Protein AF-A0A2S2PTF7-F1 (afdb_monomer_lite)

pLDDT: mean 77.1, std 16.57, range [38.06, 94.62]

Secondary structure (DSSP, 8-state):
------SSPPPS---------------HHHHHHHHTS-TT-HHHHHHHHHHHHHHHHHHHTT---HHHH-----TT-HHHHHHHHHHHHHHHHHHHHTT---HHHHHHHB-SS--TTSS-GGGHHHHHH-TT-PPPBPHHHHHHHHHHHHHHHHHTT----

Radius of gyration: 22.27 Å; chains: 1; bounding box: 43×48×56 Å

Organism: Schizaphis graminum (NCBI:txid13262)

Foldseek 3Di:
DDDDDDPDDDDPDDPPPVPPPVQAADEVVLVVVLVPDDPPDVVSVVSVVVVVVNVVVCVVVVVPDCVRHHPHPPVVPVLVVLLVLQQVLQVVLVVVCVVDPDPVVNVQFFPDDDPPPNDDSSNVNCVVPVPPPTTGTHPVSSVVSSVVVVVCVVCVPPPPD

Sequence (161 aa):
MLSVYSVVKPPKAGNCTANEEAIPIISIQDLKEIMNEPSNAPERYKKINRLKERIDKIIQDDCWDLDDFLLDHNYADSTVFDCIVYFLAGYIARRLVKKTKCDMCIESLKCLNTPEGQIGKEADLVQAKTKGYLTYPDSNLFQIIKQLEECFALNASSNDV

Structure (mmCIF, N/CA/C/O backbone):
data_AF-A0A2S2PTF7-F1
#
_entry.id   AF-A0A2S2PTF7-F1
#
loop_
_atom_site.group_PDB
_atom_site.id
_atom_site.type_symbol
_atom_site.label_atom_id
_atom_site.label_alt_id
_atom_site.label_comp_id
_atom_site.label_asym_id
_atom_site.label_entity_id
_atom_site.label_seq_id
_atom_site.pdbx_PDB_ins_code
_atom_site.Cartn_x
_atom_site.Cartn_y
_atom_site.Cartn_z
_atom_site.occupancy
_atom_site.B_iso_or_equiv
_atom_site.auth_seq_id
_atom_site.auth_comp_id
_atom_site.auth_asym_id
_atom_site.auth_atom_id
_atom_site.pdbx_PDB_model_num
ATOM 1 N N . MET A 1 1 ? 2.079 -18.191 26.294 1.00 39.16 1 MET A N 1
ATOM 2 C CA . MET A 1 1 ? 2.646 -18.695 25.026 1.00 39.16 1 MET A CA 1
ATOM 3 C C . MET A 1 1 ? 2.009 -17.922 23.882 1.00 39.16 1 MET A C 1
ATOM 5 O O . MET A 1 1 ? 0.842 -18.145 23.596 1.00 39.16 1 MET A O 1
ATOM 9 N N . LEU A 1 2 ? 2.728 -16.959 23.306 1.00 38.06 2 LEU A N 1
ATOM 10 C CA . LEU A 1 2 ? 2.312 -16.231 22.105 1.00 38.06 2 LEU A CA 1
ATOM 11 C C . LEU A 1 2 ? 2.930 -16.953 20.906 1.00 38.06 2 LEU A C 1
ATOM 13 O O . LEU A 1 2 ? 4.140 -16.911 20.719 1.00 38.06 2 LEU A O 1
ATOM 17 N N . SER A 1 3 ? 2.121 -17.690 20.150 1.00 42.25 3 SER A N 1
ATOM 18 C CA . SER A 1 3 ? 2.561 -18.355 18.922 1.00 42.25 3 SER A CA 1
ATOM 19 C C . SER A 1 3 ? 2.465 -17.383 17.746 1.00 42.25 3 SER A C 1
ATOM 21 O O . SER A 1 3 ? 1.365 -16.935 17.416 1.00 42.25 3 SER A O 1
ATOM 23 N N . VAL A 1 4 ? 3.595 -17.088 17.104 1.00 43.50 4 VAL A N 1
ATOM 24 C CA . VAL A 1 4 ? 3.655 -16.353 15.835 1.00 43.50 4 VAL A CA 1
ATOM 25 C C . VAL A 1 4 ? 3.438 -17.356 14.703 1.00 43.50 4 VAL A C 1
ATOM 27 O O . VAL A 1 4 ? 4.218 -18.290 14.536 1.00 43.50 4 VAL A O 1
ATOM 30 N N . TYR A 1 5 ? 2.356 -17.194 13.942 1.00 47.19 5 TYR A N 1
ATOM 31 C CA . TYR A 1 5 ? 2.118 -17.970 12.726 1.00 47.19 5 TYR A CA 1
ATOM 32 C C . TYR A 1 5 ? 2.584 -17.150 11.524 1.00 47.19 5 TYR A C 1
ATOM 34 O O . TYR A 1 5 ? 1.987 -16.122 11.213 1.00 47.19 5 TYR A O 1
ATOM 42 N N . SER A 1 6 ? 3.622 -17.618 10.826 1.00 46.38 6 SER A N 1
ATOM 43 C CA . SER A 1 6 ? 3.892 -17.153 9.465 1.00 46.38 6 SER A CA 1
ATOM 44 C C . SER A 1 6 ? 2.777 -17.665 8.551 1.00 46.38 6 SER A C 1
ATOM 46 O O . SER A 1 6 ? 2.553 -18.873 8.444 1.00 46.38 6 SER A O 1
ATOM 48 N N . VAL A 1 7 ? 2.060 -16.746 7.900 1.00 52.84 7 VAL A N 1
ATOM 49 C CA . VAL A 1 7 ? 1.018 -17.059 6.901 1.00 52.84 7 VAL A CA 1
ATOM 50 C C . VAL A 1 7 ? 1.640 -17.619 5.613 1.00 52.84 7 VAL A C 1
ATOM 52 O O . VAL A 1 7 ? 0.956 -18.244 4.804 1.00 52.84 7 VAL A O 1
ATOM 55 N N . VAL A 1 8 ? 2.954 -17.465 5.443 1.00 45.78 8 VAL A N 1
ATOM 56 C CA . VAL A 1 8 ? 3.682 -17.897 4.254 1.00 45.78 8 VAL A CA 1
ATOM 57 C C . VAL A 1 8 ? 4.427 -19.189 4.576 1.00 45.78 8 VAL A C 1
ATOM 59 O O . VAL A 1 8 ? 5.422 -19.195 5.303 1.00 45.78 8 VAL A O 1
ATOM 62 N N . LYS A 1 9 ? 3.939 -20.317 4.047 1.00 46.00 9 LYS A N 1
ATOM 63 C CA . LYS A 1 9 ? 4.725 -21.557 4.041 1.00 46.00 9 LYS A CA 1
ATOM 64 C C . LYS A 1 9 ? 5.887 -21.382 3.055 1.00 46.00 9 LYS A C 1
ATOM 66 O O . LYS A 1 9 ? 5.615 -21.040 1.905 1.00 46.00 9 LYS A O 1
ATOM 71 N N . PRO A 1 10 ? 7.144 -21.657 3.445 1.00 51.00 10 PRO A N 1
ATOM 72 C CA . PRO A 1 10 ? 8.236 -21.691 2.484 1.00 51.00 10 PRO A CA 1
ATOM 73 C C . PRO A 1 10 ? 7.969 -22.805 1.454 1.00 51.00 10 PRO A C 1
ATOM 75 O O . PRO A 1 10 ? 7.503 -23.889 1.839 1.00 51.00 10 PRO A O 1
ATOM 78 N N . PRO A 1 11 ? 8.211 -22.565 0.155 1.00 51.66 11 PRO A N 1
ATOM 79 C CA . PRO A 1 11 ? 8.010 -23.577 -0.874 1.00 51.66 11 PRO A CA 1
ATOM 80 C C . PRO A 1 11 ? 8.947 -24.763 -0.611 1.00 51.66 11 PRO A C 1
ATOM 82 O O . PRO A 1 11 ? 10.160 -24.607 -0.509 1.00 51.66 11 PRO A O 1
ATOM 85 N N . LYS A 1 12 ? 8.372 -25.961 -0.441 1.00 54.84 12 LYS A N 1
ATOM 86 C CA . LYS A 1 12 ? 9.099 -27.164 0.011 1.00 54.84 12 LYS A CA 1
ATOM 87 C C . LYS A 1 12 ? 9.919 -27.873 -1.070 1.00 54.84 12 LYS A C 1
ATOM 89 O O . LYS A 1 12 ? 10.716 -28.735 -0.726 1.00 54.84 12 LYS A O 1
ATOM 94 N N . ALA A 1 13 ? 9.729 -27.529 -2.334 1.00 56.22 13 ALA A N 1
ATOM 95 C CA . ALA A 1 13 ? 10.586 -27.893 -3.455 1.00 56.22 13 ALA A CA 1
ATOM 96 C C . ALA A 1 13 ? 10.013 -27.196 -4.688 1.00 56.22 13 ALA A C 1
ATOM 98 O O . ALA A 1 13 ? 8.846 -27.394 -5.022 1.00 56.22 13 ALA A O 1
ATOM 99 N N . GLY A 1 14 ? 10.819 -26.379 -5.348 1.00 46.97 14 GLY A N 1
ATOM 100 C CA . GLY A 1 14 ? 10.534 -25.870 -6.677 1.00 46.97 14 GLY A CA 1
ATOM 101 C C . GLY A 1 14 ? 11.837 -25.926 -7.445 1.00 46.97 14 GLY A C 1
ATOM 102 O O . GLY A 1 14 ? 12.813 -25.312 -7.020 1.00 46.97 14 GLY A O 1
ATOM 103 N N . ASN A 1 15 ? 11.872 -26.671 -8.546 1.00 49.81 15 ASN A N 1
ATOM 104 C CA . ASN A 1 15 ? 12.915 -26.491 -9.547 1.00 49.81 15 ASN A CA 1
ATOM 105 C C . ASN A 1 15 ? 12.638 -25.148 -10.230 1.00 49.81 15 ASN A C 1
ATOM 107 O O . ASN A 1 15 ? 12.089 -25.104 -11.325 1.00 49.81 15 ASN A O 1
ATOM 111 N N . CYS A 1 16 ? 12.936 -24.050 -9.542 1.00 45.62 16 CYS A N 1
ATOM 112 C CA . CYS A 1 16 ? 12.981 -22.745 -10.166 1.00 45.62 16 CYS A CA 1
ATOM 113 C C . CYS A 1 16 ? 14.309 -22.689 -10.915 1.00 45.62 16 CYS A C 1
ATOM 115 O O . CYS A 1 16 ? 15.344 -22.367 -10.338 1.00 45.62 16 CYS A O 1
ATOM 117 N N . THR A 1 17 ? 14.301 -23.035 -12.196 1.00 51.84 17 THR A N 1
ATOM 118 C CA . THR A 1 17 ? 15.248 -22.401 -13.108 1.00 51.84 17 THR A CA 1
ATOM 119 C C . THR A 1 17 ? 14.870 -20.930 -13.106 1.00 51.84 17 THR A C 1
ATOM 121 O O . THR A 1 17 ? 13.779 -20.586 -13.560 1.00 51.84 17 THR A O 1
ATOM 124 N N . ALA A 1 18 ? 15.707 -20.076 -12.511 1.00 42.75 18 ALA A N 1
ATOM 125 C CA . ALA A 1 18 ? 15.618 -18.648 -12.766 1.00 42.75 18 ALA A CA 1
ATOM 126 C C . ALA A 1 18 ? 15.739 -18.512 -14.284 1.00 42.75 18 ALA A C 1
ATOM 128 O O . ALA A 1 18 ? 16.805 -18.776 -14.837 1.00 42.75 18 ALA A O 1
ATOM 129 N N . ASN A 1 19 ? 14.622 -18.264 -14.969 1.00 42.91 19 ASN A N 1
ATOM 130 C CA . ASN A 1 19 ? 14.671 -17.986 -16.389 1.00 42.91 19 ASN A CA 1
ATOM 131 C C . ASN A 1 19 ? 15.299 -16.595 -16.478 1.00 42.91 19 ASN A C 1
ATOM 133 O O . ASN A 1 19 ? 14.622 -15.587 -16.325 1.00 42.91 19 ASN A O 1
ATOM 137 N N . GLU A 1 20 ? 16.625 -16.552 -16.598 1.00 46.00 20 GLU A N 1
ATOM 138 C CA . GLU A 1 20 ? 17.425 -15.340 -16.798 1.00 46.00 20 GLU A CA 1
ATOM 139 C C . GLU A 1 20 ? 17.300 -14.831 -18.244 1.00 46.00 20 GLU A C 1
ATOM 141 O O . GLU A 1 20 ? 18.201 -14.177 -18.768 1.00 46.00 20 GLU A O 1
ATOM 146 N N . GLU A 1 21 ? 16.186 -15.117 -18.919 1.00 49.81 21 GLU A N 1
ATOM 147 C CA . GLU A 1 21 ? 15.797 -14.355 -20.095 1.00 49.81 21 GLU A CA 1
ATOM 148 C C . GLU A 1 21 ? 15.407 -12.978 -19.568 1.00 49.81 21 GLU A C 1
ATOM 150 O O . GLU A 1 21 ? 14.298 -12.750 -19.095 1.00 49.81 21 GLU A O 1
ATOM 155 N N . ALA A 1 22 ? 16.407 -12.098 -19.503 1.00 59.41 22 ALA A N 1
ATOM 156 C CA . ALA A 1 22 ? 16.289 -10.747 -18.994 1.00 59.41 22 ALA A CA 1
ATOM 157 C C . ALA A 1 22 ? 15.372 -9.945 -19.922 1.00 59.41 22 ALA A C 1
ATOM 159 O O . ALA A 1 22 ? 15.848 -9.218 -20.798 1.00 59.41 22 ALA A O 1
ATOM 160 N N . ILE A 1 23 ? 14.060 -10.094 -19.723 1.00 62.38 23 ILE A N 1
ATOM 161 C CA . ILE A 1 23 ? 13.042 -9.269 -20.363 1.00 62.38 23 ILE A CA 1
ATOM 162 C C . ILE A 1 23 ? 13.453 -7.808 -20.121 1.00 62.38 23 ILE A C 1
ATOM 164 O O . ILE A 1 23 ? 13.794 -7.445 -18.986 1.00 62.38 23 ILE A O 1
ATOM 168 N N . PRO A 1 24 ? 13.509 -6.958 -21.159 1.00 68.06 24 PRO A N 1
ATOM 169 C CA . PRO A 1 24 ? 13.919 -5.574 -20.988 1.00 68.06 24 PRO A CA 1
ATOM 170 C C . PRO A 1 24 ? 12.895 -4.836 -20.116 1.00 68.06 24 PRO A C 1
ATOM 172 O O . PRO A 1 24 ? 11.829 -4.462 -20.587 1.00 68.06 24 PRO A O 1
ATOM 175 N N . ILE A 1 25 ? 13.223 -4.592 -18.846 1.00 73.56 25 ILE A N 1
ATOM 176 C CA . ILE A 1 25 ? 12.341 -3.839 -17.945 1.00 73.56 25 ILE A CA 1
ATOM 177 C C . ILE A 1 25 ? 12.408 -2.345 -18.293 1.00 73.56 25 ILE A C 1
ATOM 179 O O . ILE A 1 25 ? 13.493 -1.758 -18.413 1.00 73.56 25 ILE A O 1
ATOM 183 N N . ILE A 1 26 ? 11.239 -1.725 -18.438 1.00 81.12 26 ILE A N 1
ATOM 184 C CA . ILE A 1 26 ? 11.061 -0.278 -18.574 1.00 81.12 26 ILE A CA 1
ATOM 185 C C . ILE A 1 26 ? 10.342 0.226 -17.320 1.00 81.12 26 ILE A C 1
ATOM 187 O O . ILE A 1 26 ? 9.288 -0.279 -16.952 1.00 81.12 26 ILE A O 1
ATOM 191 N N . SER A 1 27 ? 10.901 1.240 -16.663 1.00 78.94 27 SER A N 1
ATOM 192 C CA . SER A 1 27 ? 10.323 1.847 -15.458 1.00 78.94 27 SER A CA 1
ATOM 193 C C . SER A 1 27 ? 9.801 3.259 -15.727 1.00 78.94 27 SER A C 1
ATOM 195 O O . SER A 1 27 ? 10.263 3.952 -16.640 1.00 78.94 27 SER A O 1
ATOM 197 N N . ILE A 1 28 ? 8.891 3.753 -14.880 1.00 79.25 28 ILE A N 1
ATOM 198 C CA . ILE A 1 28 ? 8.471 5.165 -14.936 1.00 79.25 28 ILE A CA 1
ATOM 199 C C . ILE A 1 28 ? 9.655 6.088 -14.600 1.00 79.25 28 ILE A C 1
ATOM 201 O O . ILE A 1 28 ? 9.716 7.232 -15.059 1.00 79.25 28 ILE A O 1
ATOM 2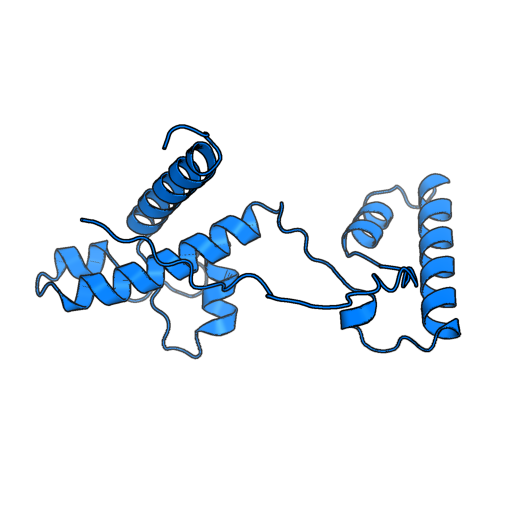05 N N . GLN A 1 29 ? 10.633 5.592 -13.842 1.00 77.75 29 GLN A N 1
ATOM 206 C CA . GLN A 1 29 ? 11.852 6.325 -13.526 1.00 77.75 29 GLN A CA 1
ATOM 207 C C . GLN A 1 29 ? 12.689 6.635 -14.778 1.00 77.75 29 GLN A C 1
ATOM 209 O O . GLN A 1 29 ? 13.157 7.766 -14.905 1.00 77.75 29 GLN A O 1
ATOM 214 N N . ASP A 1 30 ? 12.788 5.713 -15.744 1.00 82.69 30 ASP A N 1
ATOM 215 C CA . ASP A 1 30 ? 13.474 5.962 -17.024 1.00 82.69 30 ASP A CA 1
ATOM 216 C C . ASP A 1 30 ? 12.853 7.168 -17.764 1.00 82.69 30 ASP A C 1
ATOM 218 O O . ASP A 1 30 ? 13.557 8.004 -18.336 1.00 82.69 30 ASP A O 1
ATOM 222 N N . LEU A 1 31 ? 11.522 7.311 -17.702 1.00 85.81 31 LEU A N 1
ATOM 223 C CA . LEU A 1 31 ? 10.800 8.443 -18.293 1.00 85.81 31 LEU A CA 1
ATOM 224 C C . LEU A 1 31 ? 11.036 9.743 -17.514 1.00 85.81 31 LEU A C 1
ATOM 226 O O . LEU A 1 31 ? 11.323 10.779 -18.120 1.00 85.81 31 LEU A O 1
ATOM 230 N N . LYS A 1 32 ? 10.956 9.696 -16.177 1.00 83.06 32 LYS A N 1
ATOM 231 C CA . LYS A 1 32 ? 11.224 10.850 -15.300 1.00 83.06 32 LYS A CA 1
ATOM 232 C C . LYS A 1 32 ? 12.635 11.390 -15.511 1.00 83.06 32 LYS A C 1
ATOM 234 O O . LYS A 1 32 ? 12.824 12.600 -15.617 1.00 83.06 32 LYS A O 1
ATOM 239 N N . GLU A 1 33 ? 13.619 10.505 -15.625 1.00 85.56 33 GLU A N 1
ATOM 240 C CA . GLU A 1 33 ? 15.005 10.878 -15.885 1.00 85.56 33 GLU A CA 1
ATOM 241 C C . GLU A 1 33 ? 15.188 11.543 -17.240 1.00 85.56 33 GLU A C 1
ATOM 243 O O . GLU A 1 33 ? 15.984 12.464 -17.339 1.00 85.56 33 GLU A O 1
ATOM 248 N N . ILE A 1 34 ? 14.461 11.127 -18.278 1.00 88.44 34 ILE A N 1
ATOM 249 C CA . ILE A 1 34 ? 14.489 11.827 -19.566 1.00 88.44 34 ILE A CA 1
ATOM 250 C C . ILE A 1 34 ? 13.853 13.210 -19.421 1.00 88.44 34 ILE A C 1
ATOM 252 O O . ILE A 1 34 ? 14.407 14.187 -19.917 1.00 88.44 34 ILE A O 1
ATOM 256 N N . MET A 1 35 ? 12.702 13.307 -18.749 1.00 85.31 35 MET A N 1
ATOM 257 C CA . MET A 1 35 ? 11.946 14.556 -18.591 1.00 85.31 35 MET A CA 1
ATOM 258 C C . MET A 1 35 ? 12.695 15.626 -17.793 1.00 85.31 35 MET A C 1
ATOM 260 O O . MET A 1 35 ? 12.574 16.803 -18.126 1.00 85.31 35 MET A O 1
ATOM 264 N N . ASN A 1 36 ? 13.474 15.222 -16.790 1.00 86.00 36 ASN A N 1
ATOM 265 C CA . ASN A 1 36 ? 14.232 16.133 -15.933 1.00 86.00 36 ASN A CA 1
ATOM 266 C C . ASN A 1 36 ? 15.506 16.684 -16.600 1.00 86.00 36 ASN A C 1
ATOM 268 O O . ASN A 1 36 ? 16.084 17.649 -16.105 1.00 86.00 36 ASN A O 1
ATOM 272 N N . GLU A 1 37 ? 15.942 16.103 -17.722 1.00 85.56 37 GLU A N 1
ATOM 273 C CA . GLU A 1 37 ? 17.118 16.570 -18.460 1.00 85.56 37 GLU A CA 1
ATOM 274 C C . GLU A 1 37 ? 16.754 17.686 -19.452 1.00 85.56 37 GLU A C 1
ATOM 276 O O . GLU A 1 37 ? 15.745 17.573 -20.168 1.00 85.56 37 GLU A O 1
ATOM 281 N N . PRO A 1 38 ? 17.603 18.724 -19.594 1.00 84.50 38 PRO A N 1
ATOM 282 C CA . PRO A 1 38 ? 17.417 19.766 -20.597 1.00 84.50 38 PRO A CA 1
ATOM 283 C C . PRO A 1 38 ? 17.279 19.179 -22.008 1.00 84.50 38 PRO A C 1
ATOM 285 O O . PRO A 1 38 ? 18.029 18.284 -22.397 1.00 84.50 38 PRO A O 1
ATOM 288 N N . SER A 1 39 ? 16.369 19.729 -22.817 1.00 76.75 39 SER A N 1
ATOM 289 C CA . SER A 1 39 ? 16.033 19.213 -24.157 1.00 76.75 39 SER A CA 1
ATOM 290 C C . SER A 1 39 ? 17.228 19.041 -25.107 1.00 76.75 39 SER A C 1
ATOM 292 O O . SER A 1 39 ? 17.185 18.191 -25.991 1.00 76.75 39 SER A O 1
ATOM 294 N N . ASN A 1 40 ? 18.302 19.812 -24.910 1.00 77.94 40 ASN A N 1
ATOM 295 C CA . ASN A 1 40 ? 19.504 19.796 -25.751 1.00 77.94 40 ASN A CA 1
ATOM 296 C C . ASN A 1 40 ? 20.693 19.058 -25.111 1.00 77.94 40 ASN A C 1
ATOM 298 O O . ASN A 1 40 ? 21.795 19.090 -25.656 1.00 77.94 40 ASN A O 1
ATOM 302 N N . ALA A 1 41 ? 20.506 18.418 -23.953 1.00 86.25 41 ALA A N 1
ATOM 303 C CA . ALA A 1 41 ? 21.578 17.695 -23.287 1.00 86.25 41 ALA A CA 1
ATOM 304 C C . ALA A 1 41 ? 21.910 16.400 -24.058 1.00 86.25 41 ALA A C 1
ATOM 306 O O . ALA A 1 41 ? 21.005 15.610 -24.338 1.00 86.25 41 ALA A O 1
ATOM 307 N N . PRO A 1 42 ? 23.190 16.118 -24.365 1.00 85.88 42 PRO A N 1
ATOM 308 C CA . PRO A 1 42 ? 23.581 14.874 -25.036 1.00 85.88 42 PRO A CA 1
ATOM 309 C C . PRO A 1 42 ? 23.196 13.632 -24.216 1.00 85.88 42 PRO A C 1
ATOM 311 O O . PRO A 1 42 ? 22.856 12.596 -24.785 1.00 85.88 42 PRO A O 1
ATOM 314 N N . GLU A 1 43 ? 23.175 13.749 -22.886 1.00 86.44 43 GLU A N 1
ATOM 315 C CA . GLU A 1 43 ? 22.704 12.703 -21.970 1.00 86.44 43 GLU A CA 1
ATOM 316 C C . GLU A 1 43 ? 21.222 12.358 -22.173 1.00 86.44 43 GLU A C 1
ATOM 318 O O . GLU A 1 43 ? 20.862 11.181 -22.186 1.00 86.44 43 GLU A O 1
ATOM 323 N N . ARG A 1 44 ? 20.364 13.349 -22.451 1.00 88.06 44 ARG A N 1
ATOM 324 C CA . ARG A 1 44 ? 18.951 13.111 -22.776 1.00 88.06 44 ARG A CA 1
ATOM 325 C C . ARG A 1 44 ? 18.809 12.245 -24.029 1.00 88.06 44 ARG A C 1
ATOM 327 O O . ARG A 1 44 ? 18.040 11.288 -24.028 1.00 88.06 44 ARG A O 1
ATOM 334 N N . TYR A 1 45 ? 19.571 12.546 -25.083 1.00 89.19 45 TYR A N 1
ATOM 335 C CA . TYR A 1 45 ? 19.554 11.764 -26.324 1.00 89.19 45 TYR A CA 1
ATOM 336 C C . TYR A 1 45 ? 20.043 10.329 -26.111 1.00 89.19 45 TYR A C 1
ATOM 338 O O . TYR A 1 45 ? 19.434 9.398 -26.636 1.00 89.19 45 TYR A O 1
ATOM 346 N N . LYS A 1 46 ? 21.090 10.128 -25.298 1.00 90.94 46 LYS A N 1
ATOM 347 C CA . LYS A 1 46 ? 21.555 8.784 -24.921 1.00 90.94 46 LYS A CA 1
ATOM 348 C C . LYS A 1 46 ? 20.470 7.994 -24.187 1.00 90.94 46 LYS A C 1
ATOM 350 O O . LYS A 1 46 ? 20.221 6.845 -24.545 1.00 90.94 46 LYS A O 1
ATOM 355 N N . LYS A 1 47 ? 19.802 8.607 -23.202 1.00 89.06 47 LYS A N 1
ATOM 356 C CA . LYS A 1 47 ? 18.703 7.984 -22.444 1.00 89.06 47 LYS A CA 1
ATOM 357 C C . LYS A 1 47 ? 17.518 7.625 -23.351 1.00 89.06 47 LYS A C 1
ATOM 359 O O . LYS A 1 47 ? 17.015 6.509 -23.278 1.00 89.06 47 LYS A O 1
ATOM 364 N N . ILE A 1 48 ? 17.133 8.519 -24.267 1.00 90.81 48 ILE A N 1
ATOM 365 C CA . ILE A 1 48 ? 16.081 8.260 -25.266 1.00 90.81 48 ILE A CA 1
ATOM 366 C C . ILE A 1 48 ? 16.454 7.088 -26.180 1.00 90.81 48 ILE A C 1
ATOM 368 O O . ILE A 1 48 ? 15.620 6.221 -26.423 1.00 90.81 48 ILE A O 1
ATOM 372 N N . ASN A 1 49 ? 17.686 7.044 -26.691 1.00 91.88 49 ASN A N 1
ATOM 373 C CA . ASN A 1 49 ? 18.116 5.957 -27.574 1.00 91.88 49 ASN A CA 1
ATOM 374 C C . ASN A 1 49 ? 18.145 4.614 -26.840 1.00 91.88 49 ASN A C 1
ATOM 376 O O . ASN A 1 49 ? 17.648 3.628 -27.369 1.00 91.88 49 ASN A O 1
ATOM 380 N N . ARG A 1 50 ? 18.611 4.593 -25.586 1.00 89.94 50 ARG A N 1
ATOM 381 C CA . ARG A 1 50 ? 18.551 3.397 -24.737 1.00 89.94 50 ARG A CA 1
ATOM 382 C C . ARG A 1 50 ? 17.112 2.917 -24.514 1.00 89.94 50 ARG A C 1
ATOM 384 O O . ARG A 1 50 ? 16.864 1.716 -24.539 1.00 89.94 50 ARG A O 1
ATOM 391 N N . LEU A 1 51 ? 16.166 3.833 -24.294 1.00 90.12 51 LEU A N 1
ATOM 392 C CA . LEU A 1 51 ? 14.752 3.481 -24.145 1.00 90.12 51 LEU A CA 1
ATOM 393 C C . LEU A 1 51 ? 14.182 2.881 -25.438 1.00 90.12 51 LEU A C 1
ATOM 395 O O . LEU A 1 51 ? 13.485 1.873 -25.377 1.00 90.12 51 LEU A O 1
ATOM 399 N N . LYS A 1 52 ? 14.516 3.454 -26.601 1.00 90.75 52 LYS A N 1
ATOM 400 C CA . LYS A 1 52 ? 14.122 2.903 -27.907 1.00 90.75 52 LYS A CA 1
ATOM 401 C C . LYS A 1 52 ? 14.643 1.483 -28.102 1.00 90.75 52 LYS A C 1
ATOM 403 O O . LYS A 1 52 ? 13.856 0.603 -28.407 1.00 90.75 52 LYS A O 1
ATOM 408 N N . GLU A 1 53 ? 15.925 1.246 -27.826 1.00 90.38 53 GLU A N 1
ATOM 409 C CA . GLU A 1 53 ? 16.530 -0.088 -27.930 1.00 90.38 53 GLU A CA 1
ATOM 410 C C . GLU A 1 53 ? 15.830 -1.125 -27.037 1.00 90.38 53 GLU A C 1
ATOM 412 O O . GLU A 1 53 ? 15.698 -2.283 -27.426 1.00 90.38 53 GLU A O 1
ATOM 417 N N . ARG A 1 54 ? 15.368 -0.732 -25.840 1.00 86.81 54 ARG A N 1
ATOM 418 C CA . ARG A 1 54 ? 14.585 -1.620 -24.964 1.00 86.81 54 ARG A CA 1
ATOM 419 C C . ARG A 1 54 ? 13.207 -1.930 -25.547 1.00 86.81 54 ARG A C 1
ATOM 421 O O . ARG A 1 54 ? 12.813 -3.088 -25.537 1.00 86.81 54 ARG A O 1
ATOM 428 N N . ILE A 1 55 ? 12.507 -0.923 -26.072 1.00 87.44 55 ILE A N 1
ATOM 429 C CA . ILE A 1 55 ? 11.198 -1.103 -26.721 1.00 87.44 55 ILE A CA 1
ATOM 430 C C . ILE A 1 55 ? 11.329 -2.002 -27.954 1.00 87.44 55 ILE A C 1
ATOM 432 O O . ILE A 1 55 ? 10.535 -2.921 -28.125 1.00 87.44 55 ILE A O 1
ATOM 436 N N . ASP A 1 56 ? 12.355 -1.784 -28.777 1.00 88.94 56 ASP A N 1
ATOM 437 C CA . ASP A 1 56 ? 12.607 -2.597 -29.967 1.00 88.94 56 ASP A CA 1
ATOM 438 C C . ASP A 1 56 ? 12.849 -4.070 -29.603 1.00 88.94 56 ASP A C 1
ATOM 440 O O . ASP A 1 56 ? 12.371 -4.955 -30.308 1.00 88.94 56 ASP A O 1
ATOM 444 N N . LYS A 1 57 ? 13.536 -4.345 -28.484 1.00 85.75 57 LYS A N 1
ATOM 445 C CA . LYS A 1 57 ? 13.711 -5.711 -27.964 1.00 85.75 57 LYS A CA 1
ATOM 446 C C . LYS A 1 57 ? 12.401 -6.340 -27.498 1.00 85.75 57 LYS A C 1
ATOM 448 O O . LYS A 1 57 ? 12.118 -7.459 -27.889 1.00 85.75 57 LYS A O 1
ATOM 453 N N . ILE A 1 58 ? 11.574 -5.611 -26.745 1.00 83.94 58 ILE A N 1
ATOM 454 C CA . ILE A 1 58 ? 10.254 -6.098 -26.298 1.00 83.94 58 ILE A CA 1
ATOM 455 C C . ILE A 1 58 ? 9.390 -6.509 -27.501 1.00 83.94 58 ILE A C 1
ATOM 457 O O . ILE A 1 58 ? 8.743 -7.552 -27.472 1.00 83.94 58 ILE A O 1
ATOM 461 N N . ILE A 1 59 ? 9.422 -5.714 -28.578 1.00 83.69 59 ILE A N 1
ATOM 462 C CA . ILE A 1 59 ? 8.706 -6.018 -29.825 1.00 83.69 59 ILE A CA 1
ATOM 463 C C . ILE A 1 59 ? 9.292 -7.258 -30.518 1.00 83.69 59 ILE A C 1
ATOM 465 O O . ILE A 1 59 ? 8.537 -8.069 -31.048 1.00 83.69 59 ILE A O 1
ATOM 469 N N . GLN A 1 60 ? 10.621 -7.403 -30.550 1.00 85.31 60 GLN A N 1
ATOM 470 C CA . GLN A 1 60 ? 11.293 -8.563 -31.155 1.00 85.31 60 GLN A CA 1
ATOM 471 C C . GLN A 1 60 ? 11.019 -9.864 -30.396 1.00 85.31 60 GLN A C 1
ATOM 473 O O . GLN A 1 60 ? 10.865 -10.907 -31.029 1.00 85.31 60 GLN A O 1
ATOM 478 N N . ASP A 1 61 ? 10.930 -9.779 -29.072 1.00 79.88 61 ASP A N 1
ATOM 479 C CA . ASP A 1 61 ? 10.722 -10.913 -28.173 1.00 79.88 61 ASP A CA 1
ATOM 480 C C . ASP A 1 61 ? 9.226 -11.275 -28.011 1.00 79.88 61 ASP A C 1
ATOM 482 O O . ASP A 1 61 ? 8.893 -12.192 -27.267 1.00 79.88 61 ASP A O 1
ATOM 486 N N . ASP A 1 62 ? 8.319 -10.584 -28.724 1.00 74.94 62 ASP A N 1
ATOM 487 C CA . ASP A 1 62 ? 6.854 -10.773 -28.686 1.00 74.94 62 ASP A CA 1
ATOM 488 C C . ASP A 1 62 ? 6.247 -10.629 -27.267 1.00 74.94 62 ASP A C 1
ATOM 490 O O . ASP A 1 62 ? 5.181 -11.167 -26.957 1.00 74.94 62 ASP A O 1
ATOM 494 N N . CYS A 1 63 ? 6.917 -9.869 -26.390 1.00 69.56 63 CYS A N 1
ATOM 495 C CA . CYS A 1 63 ? 6.496 -9.601 -25.013 1.00 69.56 63 CYS A CA 1
ATOM 496 C C . CYS A 1 63 ? 5.463 -8.464 -24.966 1.00 69.56 63 CYS A C 1
ATOM 498 O O . CYS A 1 63 ? 5.795 -7.304 -24.731 1.00 69.56 63 CYS A O 1
ATOM 500 N N . TRP A 1 64 ? 4.192 -8.785 -25.199 1.00 71.38 64 TRP A N 1
ATOM 501 C CA . TRP A 1 64 ? 3.118 -7.781 -25.229 1.00 71.38 64 TRP A CA 1
ATOM 502 C C . TRP A 1 64 ? 2.390 -7.571 -23.904 1.00 71.38 64 TRP A C 1
ATOM 504 O O . TRP A 1 64 ? 1.634 -6.600 -23.795 1.00 71.38 64 TRP A O 1
ATOM 514 N N . ASP A 1 65 ? 2.574 -8.449 -22.916 1.00 72.25 65 ASP A N 1
ATOM 515 C CA . ASP A 1 65 ? 1.942 -8.244 -21.618 1.00 72.25 65 ASP A CA 1
ATOM 516 C C . ASP A 1 65 ? 2.642 -7.096 -20.884 1.00 72.25 65 ASP A C 1
ATOM 518 O O . ASP A 1 65 ? 3.856 -7.103 -20.680 1.00 72.25 65 ASP A O 1
ATOM 522 N N . LEU A 1 66 ? 1.871 -6.075 -20.512 1.00 65.19 66 LEU A N 1
ATOM 523 C CA . LEU A 1 66 ? 2.388 -4.887 -19.833 1.00 65.19 66 LEU A CA 1
ATOM 524 C C . LEU A 1 66 ? 3.056 -5.260 -18.507 1.00 65.19 66 LEU A C 1
ATOM 526 O O . LEU A 1 66 ? 4.051 -4.637 -18.136 1.00 65.19 66 LEU A O 1
ATOM 530 N N . ASP A 1 67 ? 2.543 -6.290 -17.835 1.00 65.81 67 ASP A N 1
ATOM 531 C CA . ASP A 1 67 ? 3.075 -6.774 -16.563 1.00 65.81 67 ASP A CA 1
ATOM 532 C C . ASP A 1 67 ? 4.443 -7.478 -16.723 1.00 65.81 67 ASP A C 1
ATOM 534 O O . ASP A 1 67 ? 5.201 -7.555 -15.754 1.00 65.81 67 ASP A O 1
ATOM 538 N N . ASP A 1 68 ? 4.808 -7.920 -17.936 1.00 65.94 68 ASP A N 1
ATOM 539 C CA . ASP A 1 68 ? 6.083 -8.603 -18.205 1.00 65.94 68 ASP A CA 1
ATOM 540 C C . ASP A 1 68 ? 7.269 -7.627 -18.297 1.00 65.94 68 ASP A C 1
ATOM 542 O O 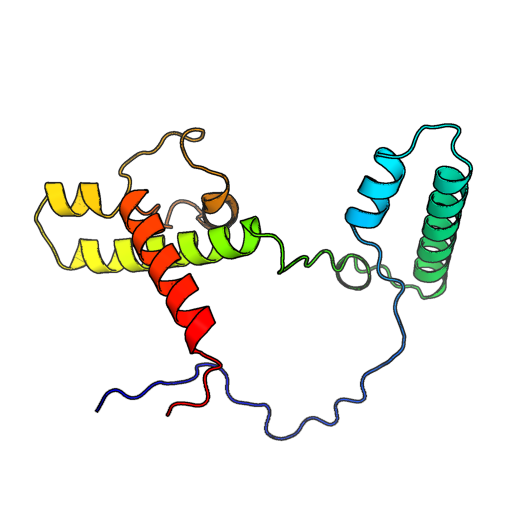. ASP A 1 68 ? 8.401 -7.989 -17.967 1.00 65.94 68 ASP A O 1
ATOM 546 N N . PHE A 1 69 ? 7.034 -6.379 -18.726 1.00 69.25 69 PHE A N 1
ATOM 547 C CA . PHE A 1 69 ? 8.103 -5.392 -18.946 1.00 69.25 69 PHE A CA 1
ATOM 548 C C . PHE A 1 69 ? 7.953 -4.084 -18.154 1.00 69.25 69 PHE A C 1
ATOM 550 O O . PHE A 1 69 ? 8.962 -3.409 -17.930 1.00 69.25 69 PHE A O 1
ATOM 557 N N . LEU A 1 70 ? 6.753 -3.713 -17.687 1.00 65.50 70 LEU A N 1
ATOM 558 C CA . LEU A 1 70 ? 6.529 -2.552 -16.808 1.00 65.50 70 LEU A CA 1
ATOM 559 C C . LEU A 1 70 ? 6.460 -2.962 -15.334 1.00 65.50 70 LEU A C 1
ATOM 561 O O . LEU A 1 70 ? 5.460 -2.757 -14.647 1.00 65.50 70 LEU A O 1
ATOM 565 N N . LEU A 1 71 ? 7.566 -3.485 -14.811 1.00 62.66 71 LEU A N 1
ATOM 566 C CA . LEU A 1 71 ? 7.708 -3.799 -13.388 1.00 62.66 71 LEU A CA 1
ATOM 567 C C . LEU A 1 71 ? 8.087 -2.539 -12.591 1.00 62.66 71 LEU A C 1
ATOM 569 O O . LEU A 1 71 ? 9.181 -2.434 -12.035 1.00 62.66 71 LEU A O 1
ATOM 573 N N . ASP A 1 72 ? 7.185 -1.555 -12.533 1.00 57.66 72 ASP A N 1
ATOM 574 C CA . ASP A 1 72 ? 7.361 -0.343 -11.717 1.00 57.66 72 ASP A CA 1
ATOM 575 C C . ASP A 1 72 ? 6.992 -0.628 -10.252 1.00 57.66 72 ASP A C 1
ATOM 577 O O . ASP A 1 72 ? 6.012 -0.133 -9.695 1.00 57.66 72 ASP A O 1
ATOM 581 N N . HIS A 1 73 ? 7.768 -1.502 -9.617 1.00 57.31 73 HIS A N 1
ATOM 582 C CA . HIS A 1 73 ? 7.638 -1.798 -8.199 1.00 57.31 73 HIS A CA 1
ATOM 583 C C . HIS A 1 73 ? 8.763 -1.135 -7.410 1.00 57.31 73 HIS A C 1
ATOM 585 O O . HIS A 1 73 ? 9.683 -1.795 -6.923 1.00 57.31 73 HIS A O 1
ATOM 591 N N . ASN A 1 74 ? 8.694 0.186 -7.243 1.00 54.00 74 ASN A N 1
ATOM 592 C CA . ASN A 1 74 ? 9.537 0.842 -6.252 1.00 54.00 74 ASN A CA 1
ATOM 593 C C . ASN A 1 74 ? 8.962 0.619 -4.842 1.00 54.00 74 ASN A C 1
ATOM 595 O O . ASN A 1 74 ? 8.323 1.494 -4.266 1.00 54.00 74 ASN A O 1
ATOM 599 N N . TYR A 1 75 ? 9.198 -0.564 -4.270 1.00 47.22 75 TYR A N 1
ATOM 600 C CA . TYR A 1 75 ? 8.829 -0.870 -2.880 1.00 47.22 75 TYR A CA 1
ATOM 601 C C . TYR A 1 75 ? 9.603 -0.029 -1.846 1.00 47.22 75 TYR A C 1
ATOM 603 O O . TYR A 1 75 ? 9.236 -0.031 -0.674 1.00 47.22 75 TYR A O 1
ATOM 611 N N . ALA A 1 76 ? 10.665 0.675 -2.260 1.00 45.62 76 ALA A N 1
ATOM 612 C CA . ALA A 1 76 ? 11.400 1.620 -1.419 1.00 45.62 76 ALA A CA 1
ATOM 613 C C . ALA A 1 76 ? 10.765 3.024 -1.403 1.00 45.62 76 ALA A C 1
ATOM 615 O O . ALA A 1 76 ? 11.258 3.913 -0.708 1.00 45.62 76 ALA A O 1
ATOM 616 N N . ASP A 1 77 ? 9.684 3.241 -2.158 1.00 61.81 77 ASP A N 1
ATOM 617 C CA . ASP A 1 77 ? 8.917 4.475 -2.088 1.00 61.81 77 ASP A CA 1
ATOM 618 C C . ASP A 1 77 ? 8.177 4.524 -0.741 1.00 61.81 77 ASP A C 1
ATOM 620 O O . ASP A 1 77 ? 7.345 3.664 -0.430 1.00 61.81 77 ASP A O 1
ATOM 624 N N . SER A 1 78 ? 8.489 5.532 0.079 1.00 60.69 78 SER A N 1
ATOM 625 C CA . SER A 1 78 ? 7.865 5.735 1.393 1.00 60.69 78 SER A CA 1
ATOM 626 C C . SER A 1 78 ? 6.341 5.830 1.302 1.00 60.69 78 SER A C 1
ATOM 628 O O . SER A 1 78 ? 5.644 5.495 2.259 1.00 60.69 78 SER A O 1
ATOM 630 N N . THR A 1 79 ? 5.815 6.202 0.133 1.00 73.06 79 THR A N 1
ATOM 631 C CA . THR A 1 79 ? 4.377 6.227 -0.138 1.00 73.06 79 THR A CA 1
ATOM 632 C C . THR A 1 79 ? 3.747 4.833 -0.151 1.00 73.06 79 THR A C 1
ATOM 634 O O . THR A 1 79 ? 2.624 4.684 0.328 1.00 73.06 79 THR A O 1
ATOM 637 N N . VAL A 1 80 ? 4.455 3.794 -0.616 1.00 81.81 80 VAL A N 1
ATOM 638 C CA . VAL A 1 80 ? 3.949 2.410 -0.633 1.00 81.81 80 VAL A CA 1
ATOM 639 C C . VAL A 1 80 ? 3.874 1.849 0.784 1.00 81.81 80 VAL A C 1
ATOM 641 O O . VAL A 1 80 ? 2.856 1.261 1.156 1.00 81.81 80 VAL A O 1
ATOM 644 N N . PHE A 1 81 ? 4.918 2.066 1.590 1.00 86.56 81 PHE A N 1
ATOM 645 C CA . PHE A 1 81 ? 4.917 1.679 3.004 1.00 86.56 81 PHE A CA 1
ATOM 646 C C . PHE A 1 81 ? 3.757 2.345 3.750 1.00 86.56 81 PHE A C 1
ATOM 648 O O . PHE A 1 81 ? 2.939 1.659 4.366 1.00 86.56 81 PHE A O 1
ATOM 655 N N . ASP A 1 82 ? 3.626 3.666 3.609 1.00 89.62 82 ASP A N 1
ATOM 656 C CA . ASP A 1 82 ? 2.560 4.431 4.250 1.00 89.62 82 ASP A CA 1
ATOM 657 C C . ASP A 1 82 ? 1.170 3.951 3.803 1.00 89.62 82 ASP A C 1
ATOM 659 O O . ASP A 1 82 ? 0.288 3.781 4.644 1.00 89.62 82 ASP A O 1
ATOM 663 N N . CYS A 1 83 ? 0.990 3.618 2.519 1.00 90.25 83 CYS A N 1
ATOM 664 C CA . CYS A 1 83 ? -0.252 3.041 1.998 1.00 90.25 83 CYS A CA 1
ATOM 665 C C . CYS A 1 83 ? -0.629 1.702 2.646 1.00 90.25 83 CYS A C 1
ATOM 667 O O . CYS A 1 83 ? -1.795 1.467 2.984 1.00 90.25 83 CYS A O 1
ATOM 669 N N . ILE A 1 84 ? 0.344 0.803 2.818 1.00 90.62 84 ILE A N 1
ATOM 670 C CA . ILE A 1 84 ? 0.121 -0.515 3.426 1.00 90.62 8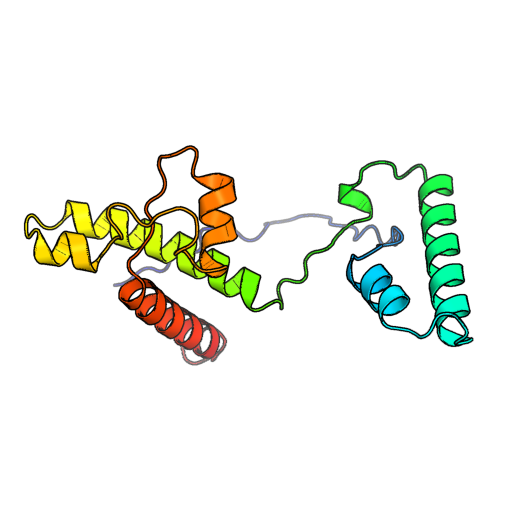4 ILE A CA 1
ATOM 671 C C . ILE A 1 84 ? -0.207 -0.362 4.914 1.00 90.62 84 ILE A C 1
ATOM 673 O O . ILE A 1 84 ? -1.177 -0.951 5.403 1.00 90.62 84 ILE A O 1
ATOM 677 N N . VAL A 1 85 ? 0.562 0.463 5.627 1.00 92.75 85 VAL A N 1
ATOM 678 C CA . VAL A 1 85 ? 0.348 0.759 7.049 1.00 92.75 85 VAL A CA 1
ATOM 679 C C . VAL A 1 85 ? -1.019 1.404 7.269 1.00 92.75 85 VAL A C 1
ATOM 681 O O . VAL A 1 85 ? -1.751 1.005 8.177 1.00 92.75 85 VAL A O 1
ATOM 684 N N . TYR A 1 86 ? -1.419 2.349 6.420 1.00 93.00 86 TYR A N 1
ATOM 685 C CA . TYR A 1 86 ? -2.726 2.996 6.501 1.00 93.00 86 TYR A CA 1
ATOM 686 C C . TYR A 1 86 ? -3.873 2.002 6.269 1.00 93.00 86 TYR A C 1
ATOM 688 O O . TYR A 1 86 ? -4.852 1.978 7.023 1.00 93.00 86 TYR A O 1
ATOM 696 N N . PHE A 1 87 ? -3.736 1.105 5.286 1.00 92.56 87 PHE A N 1
ATOM 697 C CA . PHE A 1 87 ? -4.690 0.017 5.057 1.00 92.56 87 PHE A CA 1
ATOM 698 C C . PHE A 1 87 ? -4.818 -0.911 6.283 1.00 92.56 87 PHE A C 1
ATOM 700 O O . PHE A 1 87 ? -5.932 -1.253 6.700 1.00 92.56 87 PHE A O 1
ATOM 707 N N . LEU A 1 88 ? -3.693 -1.281 6.907 1.00 93.50 88 LEU A N 1
ATOM 708 C CA . LEU A 1 88 ? -3.653 -2.076 8.141 1.00 93.50 88 LEU A CA 1
ATOM 709 C C . LEU A 1 88 ? -4.310 -1.348 9.320 1.00 93.50 88 LEU A C 1
ATOM 711 O O . LEU A 1 88 ? -5.125 -1.938 10.038 1.00 93.50 88 LEU A O 1
ATOM 715 N N . ALA A 1 89 ? -4.016 -0.061 9.498 1.00 94.06 89 ALA A N 1
ATOM 716 C CA . ALA A 1 89 ? -4.628 0.771 10.526 1.00 94.06 89 ALA A CA 1
ATOM 717 C C . ALA A 1 89 ? -6.156 0.831 10.357 1.00 94.06 89 ALA A C 1
ATOM 719 O O . ALA A 1 89 ? -6.886 0.670 11.337 1.00 94.06 89 ALA A O 1
ATOM 720 N N . GLY A 1 90 ? -6.663 0.935 9.123 1.00 93.19 90 GLY A N 1
ATOM 721 C CA . GLY A 1 90 ? -8.098 0.862 8.827 1.00 93.19 90 GLY A CA 1
ATOM 722 C C . GLY A 1 90 ? -8.740 -0.468 9.241 1.00 93.19 90 GLY A C 1
ATOM 723 O O . GLY A 1 90 ? -9.843 -0.505 9.802 1.00 93.19 90 GLY A O 1
ATOM 724 N N . TYR A 1 91 ? -8.036 -1.583 9.040 1.00 93.31 91 TYR A N 1
ATOM 725 C CA . TYR A 1 91 ? -8.482 -2.894 9.511 1.00 93.31 91 TYR A CA 1
ATOM 726 C C . TYR A 1 91 ? -8.528 -2.994 11.045 1.00 93.31 91 TYR A C 1
ATOM 728 O O . TYR A 1 91 ? -9.504 -3.512 11.606 1.00 93.31 91 TYR A O 1
ATOM 736 N N . ILE A 1 92 ? -7.504 -2.478 11.729 1.00 94.00 92 ILE A N 1
ATOM 737 C CA . ILE A 1 92 ? -7.440 -2.422 13.196 1.00 94.00 92 ILE A CA 1
ATOM 738 C C . ILE A 1 92 ? -8.577 -1.550 13.738 1.00 94.00 92 ILE A C 1
ATOM 740 O O . ILE A 1 92 ? -9.339 -2.015 14.589 1.00 94.00 92 ILE A O 1
ATOM 744 N N . ALA A 1 93 ? -8.769 -0.350 13.185 1.00 93.94 93 ALA A N 1
ATOM 745 C CA . ALA A 1 93 ? -9.866 0.553 13.526 1.00 93.94 93 ALA A CA 1
ATOM 746 C C . ALA A 1 93 ? -11.223 -0.156 13.430 1.00 93.94 93 ALA A C 1
ATOM 748 O O . ALA A 1 93 ? -11.999 -0.178 14.389 1.00 93.94 93 ALA A O 1
ATOM 749 N N . ARG A 1 94 ? -11.484 -0.841 12.306 1.00 93.06 94 ARG A N 1
ATOM 750 C CA . ARG A 1 94 ? -12.723 -1.605 12.091 1.00 93.06 94 ARG A CA 1
ATOM 751 C C . ARG A 1 94 ? -12.948 -2.677 13.159 1.00 93.06 94 ARG A C 1
ATOM 753 O O . ARG A 1 94 ? -14.096 -2.954 13.514 1.00 93.06 94 ARG A O 1
ATOM 760 N N . ARG A 1 95 ? -11.885 -3.314 13.655 1.00 94.06 95 ARG A N 1
ATOM 761 C CA . ARG A 1 95 ? -11.973 -4.313 14.729 1.00 94.06 95 ARG A CA 1
ATOM 762 C C . ARG A 1 95 ? -12.202 -3.671 16.094 1.00 94.06 95 ARG A C 1
ATOM 764 O O . ARG A 1 95 ? -13.060 -4.160 16.825 1.00 94.06 95 ARG A O 1
ATOM 771 N N . LEU A 1 96 ? -11.486 -2.597 16.420 1.00 92.94 96 LEU A N 1
ATOM 772 C CA . LEU A 1 96 ? -11.584 -1.905 17.709 1.00 92.94 96 LEU A CA 1
ATOM 773 C C . LEU A 1 96 ? -12.946 -1.234 17.903 1.00 92.94 96 LEU A C 1
ATOM 775 O O . LEU A 1 96 ? -13.548 -1.370 18.965 1.00 92.94 96 LEU A O 1
ATOM 779 N N . VAL A 1 97 ? -13.495 -0.620 16.854 1.00 93.44 97 VAL A N 1
ATOM 780 C CA . VAL A 1 97 ? -14.838 -0.015 16.875 1.00 93.44 97 VAL A CA 1
ATOM 781 C C . VAL A 1 97 ? -15.912 -1.036 17.257 1.00 93.44 97 VAL A C 1
ATOM 783 O O . VAL A 1 97 ? -16.837 -0.710 17.986 1.00 93.44 97 VAL A O 1
ATOM 786 N N . LYS A 1 98 ? -15.780 -2.304 16.842 1.00 93.31 98 LYS A N 1
ATOM 787 C CA . LYS A 1 98 ? -16.727 -3.369 17.226 1.00 93.31 98 LYS A CA 1
ATOM 788 C C . LYS A 1 98 ? -16.625 -3.784 18.699 1.00 93.31 98 LYS A C 1
ATOM 790 O O . LYS A 1 98 ? -17.457 -4.562 19.161 1.00 93.31 98 LYS A O 1
ATOM 795 N N . LYS A 1 99 ? -15.585 -3.351 19.417 1.00 94.56 99 LYS A N 1
ATOM 796 C CA . LYS A 1 99 ? -15.319 -3.714 20.818 1.00 94.56 99 LYS A CA 1
ATOM 797 C C . LYS A 1 99 ? -15.743 -2.641 21.812 1.00 94.56 99 LYS A C 1
ATOM 799 O O . LYS A 1 99 ? -15.752 -2.918 23.006 1.00 94.56 99 LYS A O 1
ATOM 804 N N . THR A 1 100 ? -16.114 -1.457 21.341 1.00 92.94 100 THR A N 1
ATOM 805 C CA . THR A 1 100 ? -16.539 -0.347 22.190 1.00 92.94 100 THR A CA 1
ATOM 806 C C . THR A 1 100 ? -17.897 0.186 21.745 1.00 92.94 100 THR A C 1
ATOM 808 O O . THR A 1 100 ? -18.285 0.047 20.589 1.00 92.94 100 THR A O 1
ATOM 811 N N . LYS A 1 101 ? -18.631 0.775 22.689 1.00 93.88 101 LYS A N 1
ATOM 812 C CA . LYS A 1 101 ? -19.863 1.539 22.440 1.00 93.88 101 LYS A CA 1
ATOM 813 C C . LYS A 1 101 ? -19.687 3.029 22.754 1.00 93.88 101 LYS A C 1
ATOM 815 O O . LYS A 1 101 ? -20.659 3.764 22.745 1.00 93.88 101 LYS A O 1
ATOM 820 N N . CYS A 1 102 ? -18.474 3.447 23.116 1.00 94.31 102 CYS A N 1
ATOM 821 C CA . CYS A 1 102 ? -18.173 4.838 23.426 1.00 94.31 102 CYS A CA 1
ATOM 822 C C . CYS A 1 102 ? -17.996 5.619 22.123 1.00 94.31 102 CYS A C 1
ATOM 824 O O . CYS A 1 102 ? -17.043 5.354 21.388 1.00 94.31 102 CYS A O 1
ATOM 826 N N . ASP A 1 103 ? -18.878 6.581 21.863 1.00 91.44 103 ASP A N 1
ATOM 827 C CA . ASP A 1 103 ? -18.877 7.365 20.624 1.00 91.44 103 ASP A CA 1
ATOM 828 C C . ASP A 1 103 ? -17.568 8.139 20.434 1.00 91.44 103 ASP A C 1
ATOM 830 O O . ASP A 1 103 ? -16.946 8.038 19.379 1.00 91.44 103 ASP A O 1
ATOM 834 N N . MET A 1 104 ? -17.054 8.765 21.499 1.00 91.06 104 MET A N 1
ATOM 835 C CA . MET A 1 104 ? -15.750 9.441 21.473 1.00 91.06 104 MET A CA 1
ATOM 836 C C . MET A 1 104 ? -14.608 8.507 21.048 1.00 91.06 104 MET A C 1
ATOM 838 O O . MET A 1 104 ? -13.734 8.894 20.273 1.00 91.06 104 MET A O 1
ATOM 842 N N . CYS A 1 105 ? -14.594 7.264 21.546 1.00 91.38 105 CYS A N 1
ATOM 843 C CA . CYS A 1 105 ? -13.582 6.286 21.145 1.00 91.38 105 CYS A CA 1
ATOM 844 C C . CYS A 1 105 ? -13.752 5.886 19.681 1.00 91.38 105 CYS A C 1
ATOM 846 O O . CYS A 1 105 ? -12.764 5.703 18.983 1.00 91.38 105 CYS A O 1
ATOM 848 N N . ILE A 1 106 ? -14.990 5.723 19.215 1.00 91.88 106 ILE A N 1
ATOM 849 C CA . ILE A 1 106 ? -15.274 5.358 17.826 1.00 91.88 106 ILE A CA 1
ATOM 850 C C . ILE A 1 106 ? -14.791 6.458 16.876 1.00 91.88 106 ILE A C 1
ATOM 852 O O . ILE A 1 106 ? -14.133 6.138 15.887 1.00 91.88 106 ILE A O 1
ATOM 856 N N . GLU A 1 107 ? -15.070 7.720 17.197 1.00 88.75 107 GLU A N 1
ATOM 857 C CA . GLU A 1 107 ? -14.623 8.896 16.439 1.00 88.75 107 GLU A CA 1
ATOM 858 C C . GLU A 1 107 ? -13.099 9.042 16.439 1.00 88.75 107 GLU A C 1
ATOM 860 O O . GLU A 1 107 ? -12.512 9.364 15.415 1.00 88.75 107 GLU A O 1
ATOM 865 N N . SER A 1 108 ? -12.446 8.716 17.556 1.00 88.69 108 SER A N 1
ATOM 866 C CA . SER A 1 108 ? -10.981 8.769 17.669 1.00 88.69 108 SER A CA 1
ATOM 867 C C . SER A 1 108 ? -10.266 7.596 16.979 1.00 88.69 108 SER A C 1
ATOM 869 O O . SER A 1 108 ? -9.049 7.613 16.836 1.00 88.69 108 SER A O 1
ATOM 871 N N . LEU A 1 109 ? -10.988 6.536 16.596 1.00 91.75 109 LEU A N 1
ATOM 872 C CA . LEU A 1 109 ? -10.413 5.344 15.958 1.00 91.75 109 LEU A CA 1
ATOM 873 C C . LEU A 1 109 ? -10.570 5.347 14.437 1.00 91.75 109 LEU A C 1
ATOM 875 O O . LEU A 1 109 ? -9.750 4.754 13.736 1.00 91.75 109 LEU A O 1
ATOM 879 N N . LYS A 1 110 ? -11.635 5.955 13.915 1.00 89.06 110 LYS A N 1
ATOM 880 C CA . LYS A 1 110 ? -11.904 6.019 12.477 1.00 89.06 110 LYS A CA 1
ATOM 881 C C . LYS A 1 110 ? -12.487 7.369 12.105 1.00 89.06 110 LYS A C 1
ATOM 883 O O . LYS A 1 110 ? -13.334 7.899 12.819 1.00 89.06 110 LYS A O 1
ATOM 888 N N . CYS A 1 111 ? -12.141 7.854 10.923 1.00 81.44 111 CYS A N 1
ATOM 889 C CA . CYS A 1 111 ? -12.795 9.035 10.394 1.00 81.44 111 CYS A CA 1
ATOM 890 C C . CYS A 1 111 ? -14.208 8.672 9.924 1.00 81.44 111 CYS A C 1
ATOM 892 O O . CYS A 1 111 ? -14.411 7.895 8.986 1.00 81.44 111 CYS A O 1
ATOM 894 N N . LEU A 1 112 ? -15.205 9.237 10.597 1.00 63.25 112 LEU A N 1
ATOM 895 C CA . LEU A 1 112 ? -16.585 9.239 10.141 1.00 63.25 112 LEU A CA 1
ATOM 896 C C . LEU A 1 112 ? -16.730 10.441 9.201 1.00 63.25 112 LEU A C 1
ATOM 898 O O . LEU A 1 112 ? -16.896 11.561 9.667 1.00 63.25 112 LEU A O 1
ATOM 902 N N . ASN A 1 113 ? -16.679 10.211 7.887 1.00 57.81 113 ASN A N 1
ATOM 903 C CA . ASN A 1 113 ? -16.974 11.214 6.848 1.00 57.81 113 ASN A CA 1
ATOM 904 C C . ASN A 1 113 ? -15.840 12.196 6.495 1.00 57.81 113 ASN A C 1
ATOM 906 O O . ASN A 1 113 ? -16.092 13.391 6.354 1.00 57.81 113 ASN A O 1
ATOM 910 N N . THR A 1 114 ? -14.607 11.726 6.294 1.00 59.31 114 THR A N 1
ATOM 911 C CA . THR A 1 114 ? -13.585 12.577 5.663 1.00 59.31 114 THR A CA 1
ATOM 912 C C . THR A 1 114 ? -14.001 12.875 4.217 1.00 59.31 114 THR A C 1
ATOM 914 O O . THR A 1 114 ? -14.193 11.927 3.450 1.00 59.31 114 THR A O 1
ATOM 917 N N . PRO A 1 115 ? -14.160 14.148 3.815 1.00 55.47 115 PRO A N 1
ATOM 918 C CA . PRO A 1 115 ? -14.413 14.492 2.423 1.00 55.47 115 PRO A CA 1
ATOM 919 C C . PRO A 1 115 ? -13.269 14.000 1.530 1.00 55.47 115 PRO A C 1
ATOM 921 O O . PRO A 1 115 ? -12.099 14.068 1.924 1.00 55.47 115 PRO A O 1
ATOM 924 N N . GLU A 1 116 ? -13.597 13.551 0.317 1.00 51.62 116 GLU A N 1
ATOM 925 C CA . GLU A 1 116 ? -12.618 13.322 -0.751 1.00 51.62 116 GLU A CA 1
ATOM 926 C C . GLU A 1 116 ? -11.798 14.616 -0.936 1.00 51.62 116 GLU A C 1
ATOM 928 O O . GLU A 1 116 ? -12.333 15.648 -1.334 1.00 51.62 116 GLU A O 1
ATOM 933 N N . GLY A 1 117 ? -10.521 14.593 -0.536 1.00 55.38 117 GLY A N 1
ATOM 934 C CA . GLY A 1 117 ? -9.618 15.757 -0.553 1.00 55.38 117 GLY A CA 1
ATOM 935 C C . GLY A 1 117 ? -9.000 16.152 0.796 1.00 55.38 117 GLY A C 1
ATOM 936 O O . GLY A 1 117 ? -8.038 16.912 0.810 1.00 55.38 117 GLY A O 1
ATOM 937 N N . GLN A 1 118 ? -9.491 15.623 1.923 1.00 60.59 118 GLN A N 1
ATOM 938 C CA . GLN A 1 118 ? -8.843 15.770 3.244 1.00 60.59 118 GLN A CA 1
ATOM 939 C C . GLN A 1 118 ? -8.043 14.533 3.674 1.00 60.59 118 GLN A C 1
ATOM 941 O O . GLN A 1 118 ? -7.475 14.497 4.763 1.00 60.59 118 GLN A O 1
ATOM 946 N N . ILE A 1 119 ? -8.014 13.512 2.824 1.00 70.50 119 ILE A N 1
ATOM 947 C CA . ILE A 1 119 ? -7.324 12.257 3.077 1.00 70.50 119 ILE A CA 1
ATOM 948 C C . ILE A 1 119 ? -5.961 12.335 2.379 1.00 70.50 119 ILE A C 1
ATOM 950 O O . ILE A 1 119 ? -5.909 12.650 1.189 1.00 70.50 119 ILE A O 1
ATOM 954 N N . GLY A 1 120 ? -4.873 12.116 3.120 1.00 78.12 120 GLY A N 1
ATOM 955 C CA . GLY A 1 120 ? -3.519 12.174 2.574 1.00 78.12 120 GLY A CA 1
ATOM 956 C C . GLY A 1 120 ? -3.213 11.028 1.603 1.00 78.12 120 GLY A C 1
ATOM 957 O O . GLY A 1 120 ? -4.008 10.098 1.434 1.00 78.12 120 GLY A O 1
ATOM 958 N N . LYS A 1 121 ? -2.042 11.101 0.958 1.00 84.31 121 LYS A N 1
ATOM 959 C CA . LYS A 1 121 ? -1.580 10.122 -0.049 1.00 84.31 121 LYS A CA 1
ATOM 960 C C . LYS A 1 121 ? -1.474 8.703 0.512 1.00 84.31 121 LYS A C 1
ATOM 962 O O . LYS A 1 121 ? -1.607 7.727 -0.212 1.00 84.31 121 LYS A O 1
ATOM 967 N N . GLU A 1 122 ? -1.284 8.576 1.820 1.00 87.25 122 GLU A N 1
ATOM 968 C CA . GLU A 1 122 ? -1.288 7.304 2.535 1.00 87.25 122 GLU A CA 1
ATOM 969 C C . GLU A 1 122 ? -2.599 6.513 2.366 1.00 87.25 122 GLU A C 1
ATOM 971 O O . GLU A 1 122 ? -2.625 5.305 2.575 1.00 87.25 122 GLU A O 1
ATOM 976 N N . ALA A 1 123 ? -3.698 7.142 1.948 1.00 87.75 123 ALA A N 1
ATOM 977 C CA . ALA A 1 123 ? -4.950 6.436 1.709 1.00 87.75 123 ALA A CA 1
ATOM 978 C C . ALA A 1 123 ? -5.167 5.978 0.265 1.00 87.75 123 ALA A C 1
ATOM 980 O O . ALA A 1 123 ? -6.205 5.362 0.007 1.00 87.75 123 ALA A O 1
ATOM 981 N N . ASP A 1 124 ? -4.237 6.232 -0.660 1.00 86.50 124 ASP A N 1
ATOM 982 C CA . ASP A 1 124 ? -4.401 5.930 -2.089 1.00 86.50 124 ASP A CA 1
ATOM 983 C C . ASP A 1 124 ? -4.780 4.455 -2.314 1.00 86.50 124 ASP A C 1
ATOM 985 O O . ASP A 1 124 ? -5.705 4.139 -3.068 1.00 86.50 124 ASP A O 1
ATOM 989 N N . LEU A 1 125 ? -4.157 3.531 -1.568 1.00 86.38 125 LEU A N 1
ATOM 990 C CA . LEU A 1 125 ? -4.492 2.104 -1.620 1.00 86.38 125 LEU A CA 1
ATOM 991 C C . LEU A 1 125 ? -5.918 1.807 -1.130 1.00 86.38 125 LEU A C 1
ATOM 993 O O . LEU A 1 125 ? -6.629 0.991 -1.726 1.00 86.38 125 LEU A O 1
ATOM 997 N N . VAL A 1 126 ? -6.352 2.450 -0.043 1.00 87.69 126 VAL A N 1
ATOM 998 C CA . VAL A 1 126 ? -7.711 2.282 0.489 1.00 87.69 126 VAL A CA 1
ATOM 999 C C . VAL A 1 126 ? -8.724 2.839 -0.505 1.00 87.69 126 VAL A C 1
ATOM 1001 O O . VAL A 1 126 ? -9.690 2.143 -0.811 1.00 87.69 126 VAL A O 1
ATOM 1004 N N . GLN A 1 127 ? -8.487 4.027 -1.065 1.00 84.44 127 GLN A N 1
ATOM 1005 C CA . GLN A 1 127 ? -9.351 4.634 -2.079 1.00 84.44 127 GLN A CA 1
ATOM 1006 C C . GLN A 1 127 ? -9.476 3.736 -3.315 1.00 84.44 127 GLN A C 1
ATOM 1008 O O . GLN A 1 127 ? -10.589 3.429 -3.744 1.00 84.44 127 GLN A O 1
ATOM 1013 N N . ALA A 1 128 ? -8.358 3.204 -3.815 1.00 82.38 128 ALA A N 1
ATOM 1014 C CA . ALA A 1 128 ? -8.341 2.313 -4.972 1.00 82.38 128 ALA A CA 1
ATOM 1015 C C . ALA A 1 128 ? -9.077 0.977 -4.737 1.00 82.38 128 ALA A C 1
ATOM 1017 O O . ALA A 1 128 ? -9.561 0.355 -5.686 1.00 82.38 128 ALA A O 1
ATOM 1018 N N . LYS A 1 129 ? -9.165 0.496 -3.486 1.00 82.94 129 LYS A N 1
ATOM 1019 C CA . LYS A 1 129 ? -9.710 -0.839 -3.160 1.00 82.94 129 LYS A CA 1
ATOM 1020 C C . LYS A 1 129 ? -11.046 -0.830 -2.417 1.00 82.94 129 LYS A C 1
ATOM 1022 O O . LYS A 1 129 ? -11.683 -1.880 -2.338 1.00 82.94 129 LYS A O 1
ATOM 1027 N N . THR A 1 130 ? -11.486 0.305 -1.870 1.00 80.88 130 THR A N 1
ATOM 1028 C CA . THR A 1 130 ? -12.572 0.357 -0.874 1.00 80.88 130 THR A CA 1
ATOM 1029 C C . THR A 1 130 ? -13.895 -0.213 -1.364 1.00 80.88 130 THR A C 1
ATOM 1031 O O . THR A 1 130 ? -14.588 -0.881 -0.593 1.00 80.88 130 THR A O 1
ATOM 1034 N N . LYS A 1 131 ? -14.265 0.044 -2.628 1.00 80.62 131 LYS A N 1
ATOM 1035 C CA . LYS A 1 131 ? -15.624 -0.209 -3.152 1.00 80.62 131 LYS A CA 1
ATOM 1036 C C . LYS A 1 131 ? -16.734 0.301 -2.201 1.00 80.62 131 LYS A C 1
ATOM 1038 O O . LYS A 1 131 ? -17.841 -0.223 -2.221 1.00 80.62 131 LYS A O 1
ATOM 1043 N N . GLY A 1 132 ? -16.422 1.277 -1.337 1.00 76.62 132 GLY A N 1
ATOM 1044 C CA . GLY A 1 132 ? -17.302 1.845 -0.309 1.00 76.62 132 GLY A CA 1
ATOM 1045 C C . GLY A 1 132 ? -17.304 1.158 1.070 1.00 76.62 132 GLY A C 1
ATOM 1046 O O . GLY A 1 132 ? -18.016 1.620 1.956 1.00 76.62 132 GLY A O 1
ATOM 1047 N N . TYR A 1 133 ? -16.539 0.082 1.296 1.00 80.75 133 TYR A N 1
ATOM 1048 C CA . TYR A 1 133 ? -16.642 -0.739 2.520 1.00 80.75 133 TYR A CA 1
ATOM 1049 C C . TYR A 1 133 ? -15.406 -0.738 3.427 1.00 80.75 133 TYR A C 1
ATOM 1051 O O . TYR A 1 133 ? -15.470 -1.270 4.545 1.00 80.75 133 TYR A O 1
ATOM 1059 N N . LEU A 1 134 ? -14.269 -0.207 2.970 1.00 86.94 134 LEU A N 1
ATOM 1060 C CA . LEU A 1 134 ? -13.077 -0.103 3.810 1.00 86.94 134 LEU A CA 1
ATOM 1061 C C . LEU A 1 134 ? -13.187 1.082 4.770 1.00 86.94 134 LEU A C 1
ATOM 1063 O O . LEU A 1 134 ? -13.836 2.087 4.497 1.00 86.94 134 LEU A O 1
ATOM 1067 N N . THR A 1 135 ? -12.577 0.917 5.940 1.00 89.50 135 THR A N 1
ATOM 1068 C CA . THR A 1 135 ? -12.582 1.916 7.009 1.00 89.50 135 THR A CA 1
ATOM 1069 C C . THR A 1 135 ? -11.333 2.774 6.899 1.00 89.50 135 THR A C 1
ATOM 1071 O O . THR A 1 135 ? -10.234 2.229 6.847 1.00 89.50 135 THR A O 1
ATOM 1074 N N . TYR A 1 136 ? -11.516 4.090 6.915 1.00 90.69 136 TYR A N 1
ATOM 1075 C CA . TYR A 1 136 ? -10.427 5.053 7.022 1.00 90.69 136 TYR A CA 1
ATOM 1076 C C . TYR A 1 136 ? -10.084 5.244 8.509 1.00 90.69 136 TYR A C 1
ATOM 1078 O O . TYR A 1 136 ? -10.976 5.612 9.285 1.00 90.69 136 TYR A O 1
ATOM 1086 N N . PRO A 1 137 ? -8.857 4.915 8.946 1.00 92.19 137 PRO A N 1
ATOM 1087 C CA . PRO A 1 137 ? -8.426 5.144 10.320 1.00 92.19 137 PRO A CA 1
ATOM 1088 C C . PRO A 1 137 ? -8.306 6.643 10.615 1.00 92.19 137 PRO A C 1
ATOM 1090 O O . PRO A 1 137 ? -8.095 7.445 9.707 1.00 92.19 137 PRO A O 1
ATOM 1093 N N . ASP A 1 138 ? -8.411 7.003 11.894 1.00 91.31 138 ASP A N 1
ATOM 1094 C CA . ASP A 1 138 ? -8.012 8.335 12.355 1.00 91.31 138 ASP A CA 1
ATOM 1095 C C . ASP A 1 138 ? -6.510 8.570 12.126 1.00 91.31 138 ASP A C 1
ATOM 1097 O O . ASP A 1 138 ? -5.702 7.638 12.218 1.00 91.31 138 ASP A O 1
ATOM 1101 N N . SER A 1 139 ? -6.124 9.822 11.879 1.00 89.06 139 SER A N 1
ATOM 1102 C CA . SER A 1 139 ? -4.730 10.195 11.629 1.00 89.06 139 SER A CA 1
ATOM 1103 C C . SER A 1 139 ? -3.807 9.836 12.796 1.00 89.06 139 SER A C 1
ATOM 1105 O O . SER A 1 139 ? -2.691 9.376 12.563 1.00 89.06 139 SER A O 1
ATOM 1107 N N . ASN A 1 140 ? -4.253 9.974 14.050 1.00 90.06 140 ASN A N 1
ATOM 1108 C CA . ASN A 1 140 ? -3.433 9.608 15.209 1.00 90.06 140 ASN A CA 1
ATOM 1109 C C . ASN A 1 140 ? -3.255 8.094 15.302 1.00 90.06 140 ASN A C 1
ATOM 1111 O O . ASN A 1 140 ? -2.157 7.618 15.588 1.00 90.06 140 ASN A O 1
ATOM 1115 N N . LEU A 1 141 ? -4.317 7.329 15.024 1.00 91.44 141 LEU A N 1
ATOM 1116 C CA . LEU A 1 141 ? -4.224 5.873 14.976 1.00 91.44 141 LEU A CA 1
ATOM 1117 C C . LEU A 1 141 ? -3.235 5.433 13.893 1.00 91.44 141 LEU A C 1
ATOM 1119 O O . LEU A 1 141 ? -2.393 4.581 14.161 1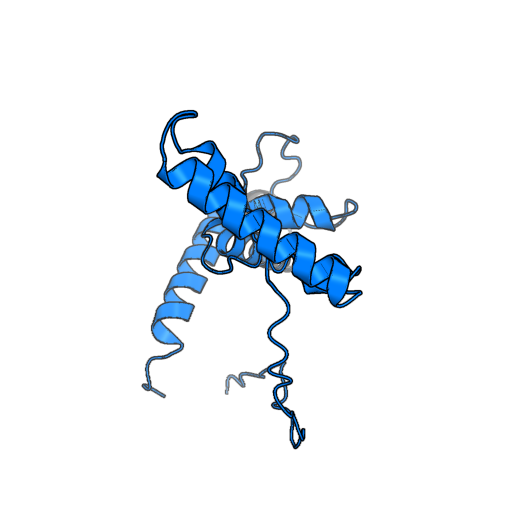.00 91.44 141 LEU A O 1
ATOM 1123 N N . PHE A 1 142 ? -3.297 6.030 12.702 1.00 92.88 142 PHE A N 1
ATOM 1124 C CA . PHE A 1 142 ? -2.325 5.765 11.644 1.00 92.88 142 PHE A CA 1
ATOM 1125 C C . PHE A 1 142 ? -0.887 6.037 12.107 1.00 92.88 142 PHE A C 1
ATOM 1127 O O . PHE A 1 142 ? -0.044 5.156 11.961 1.00 92.88 142 PHE A O 1
ATOM 1134 N N . GLN A 1 143 ? -0.613 7.188 12.731 1.00 92.75 143 GLN A N 1
ATOM 1135 C CA . GLN A 1 143 ? 0.730 7.510 13.233 1.00 92.75 143 GLN A CA 1
ATOM 1136 C C . GLN A 1 143 ? 1.222 6.506 14.284 1.00 92.75 143 GLN A C 1
ATOM 1138 O O . GLN A 1 143 ? 2.375 6.082 14.234 1.00 92.75 143 GLN A O 1
ATOM 1143 N N . ILE A 1 144 ? 0.350 6.069 15.199 1.00 9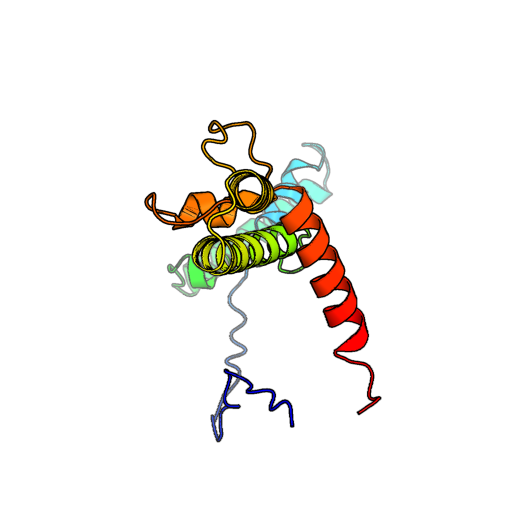4.31 144 ILE A N 1
ATOM 1144 C CA . ILE A 1 144 ? 0.693 5.041 16.192 1.00 94.31 144 ILE A CA 1
ATOM 1145 C C . ILE A 1 144 ? 1.077 3.727 15.502 1.00 94.31 144 ILE A C 1
ATOM 1147 O O . ILE A 1 144 ? 2.107 3.141 15.831 1.00 94.31 144 ILE A O 1
ATOM 1151 N N . ILE A 1 145 ? 0.270 3.259 14.544 1.00 94.62 145 ILE A N 1
ATOM 1152 C CA . ILE A 1 145 ? 0.547 2.006 13.827 1.00 94.62 145 ILE A CA 1
ATOM 1153 C C . ILE A 1 145 ? 1.808 2.129 12.963 1.00 94.62 145 ILE A C 1
ATOM 1155 O O . ILE A 1 145 ? 2.595 1.190 12.924 1.00 94.62 145 ILE A O 1
ATOM 1159 N N . LYS A 1 146 ? 2.048 3.288 12.341 1.00 93.69 146 LYS A N 1
ATOM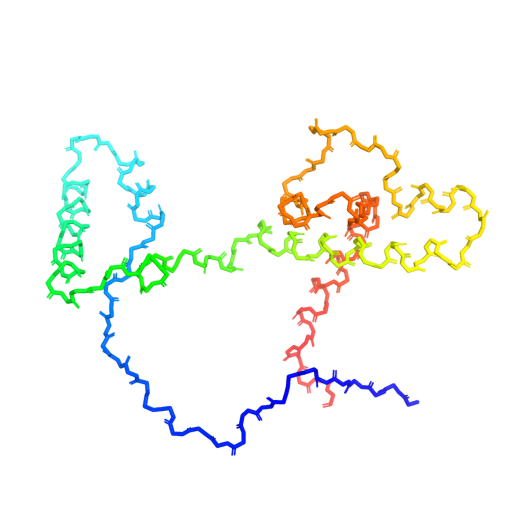 1160 C CA . LYS A 1 146 ? 3.268 3.561 11.574 1.00 93.69 146 LYS A CA 1
ATOM 1161 C C . LYS A 1 146 ? 4.519 3.440 12.433 1.00 93.69 146 LYS A C 1
ATOM 1163 O O . LYS A 1 146 ? 5.421 2.692 12.081 1.00 93.69 146 LYS A O 1
ATOM 1168 N N . GLN A 1 147 ? 4.541 4.107 13.585 1.00 93.88 147 GLN A N 1
ATOM 1169 C CA . GLN A 1 147 ? 5.669 4.020 14.515 1.00 93.88 147 GLN A CA 1
ATOM 1170 C C . GLN A 1 147 ? 5.880 2.592 15.034 1.00 93.88 147 GLN A C 1
ATOM 1172 O O . GLN A 1 147 ? 7.014 2.143 15.177 1.00 93.88 147 GLN A O 1
ATOM 1177 N N . LEU A 1 148 ? 4.797 1.849 15.285 1.00 94.06 148 LEU A N 1
ATOM 1178 C CA . LEU A 1 148 ? 4.894 0.439 15.667 1.00 94.06 148 LEU A CA 1
ATOM 1179 C C . LEU A 1 148 ? 5.518 -0.418 14.561 1.00 94.06 148 LEU A C 1
ATOM 1181 O O . LEU A 1 148 ? 6.367 -1.250 14.868 1.00 94.06 148 LEU A O 1
ATOM 1185 N N . GLU A 1 149 ? 5.121 -0.213 13.307 1.00 92.19 149 GLU A N 1
ATOM 1186 C CA . GLU A 1 149 ? 5.658 -0.962 12.170 1.00 92.19 149 GLU A CA 1
ATOM 1187 C C . GLU A 1 149 ? 7.124 -0.606 11.895 1.00 92.19 149 GLU A C 1
ATOM 1189 O O . GLU A 1 149 ? 7.931 -1.497 11.658 1.00 92.19 149 GLU A O 1
ATOM 1194 N N . GLU A 1 150 ? 7.504 0.669 12.002 1.00 90.50 150 GLU A N 1
ATOM 1195 C CA . GLU A 1 150 ? 8.902 1.108 11.892 1.00 90.50 150 GLU A CA 1
ATOM 1196 C C . GLU A 1 150 ? 9.771 0.455 12.977 1.00 90.50 150 GLU A C 1
ATOM 1198 O O . GLU A 1 150 ? 10.813 -0.133 12.681 1.00 90.50 150 GLU A O 1
ATOM 1203 N N . CYS A 1 151 ? 9.314 0.474 14.233 1.00 89.75 151 CYS A N 1
ATOM 1204 C CA . CYS A 1 151 ? 9.979 -0.227 15.329 1.00 89.75 151 CYS A CA 1
ATOM 1205 C C . CYS A 1 151 ? 10.057 -1.738 15.082 1.00 89.75 151 CYS A C 1
ATOM 1207 O O . CYS A 1 151 ? 11.087 -2.352 15.359 1.00 89.75 151 CYS A O 1
ATOM 1209 N N . PHE A 1 152 ? 8.987 -2.351 14.574 1.00 88.00 152 PHE A N 1
ATOM 1210 C CA . PHE A 1 152 ? 8.979 -3.774 14.257 1.00 88.00 152 PHE A CA 1
ATOM 1211 C C . PHE A 1 152 ? 9.992 -4.098 13.158 1.00 88.00 152 PHE A C 1
ATOM 1213 O O . PHE A 1 152 ? 10.825 -4.974 13.357 1.00 88.00 152 PHE A O 1
ATOM 1220 N N . ALA A 1 153 ? 9.994 -3.354 12.052 1.00 85.75 153 ALA A N 1
ATOM 1221 C CA . ALA A 1 153 ? 10.920 -3.541 10.941 1.00 85.75 153 ALA A CA 1
ATOM 1222 C C . ALA A 1 153 ? 12.390 -3.416 11.376 1.00 85.75 153 ALA A C 1
ATOM 1224 O O . ALA A 1 153 ? 13.219 -4.223 10.962 1.00 85.75 153 ALA A O 1
ATOM 1225 N N . LEU A 1 154 ? 12.703 -2.460 12.260 1.00 85.62 154 LEU A N 1
ATOM 1226 C CA . LEU A 1 154 ? 14.048 -2.287 12.822 1.00 85.62 154 LEU A CA 1
ATOM 1227 C C . LEU A 1 154 ? 14.525 -3.496 13.640 1.00 85.62 154 LEU A C 1
ATOM 1229 O O . LEU A 1 154 ? 15.708 -3.828 13.614 1.00 85.62 154 LEU A O 1
ATOM 1233 N N . ASN A 1 155 ? 13.618 -4.140 14.375 1.00 85.44 155 ASN A N 1
ATOM 1234 C CA . ASN A 1 155 ? 13.954 -5.230 15.293 1.00 85.44 155 ASN A CA 1
ATOM 1235 C C . ASN A 1 155 ? 13.650 -6.623 14.719 1.00 85.44 155 ASN A C 1
ATOM 1237 O O . ASN A 1 155 ? 14.059 -7.624 15.289 1.00 85.44 155 ASN A O 1
ATOM 1241 N N . ALA A 1 156 ? 12.957 -6.725 13.585 1.00 78.56 156 ALA A N 1
ATOM 1242 C CA . ALA A 1 156 ? 12.593 -8.010 12.988 1.00 78.56 156 ALA A CA 1
ATOM 1243 C C . ALA A 1 156 ? 13.814 -8.806 12.492 1.00 78.56 156 ALA A C 1
ATOM 1245 O O . ALA A 1 156 ? 13.735 -10.025 12.353 1.00 78.56 156 ALA A O 1
ATOM 1246 N N . SER A 1 157 ? 14.932 -8.125 12.224 1.00 69.38 157 SER A N 1
ATOM 1247 C CA . SER A 1 157 ? 16.200 -8.723 11.794 1.00 69.38 157 SER A CA 1
ATOM 1248 C C . SER A 1 157 ? 17.270 -8.781 12.885 1.00 69.38 157 SER A C 1
ATOM 1250 O O . SER A 1 157 ? 18.376 -9.247 12.605 1.00 69.38 157 SER A O 1
ATOM 1252 N N . SER A 1 158 ? 17.007 -8.289 14.104 1.00 67.31 158 SER A N 1
ATOM 1253 C CA . SER A 1 158 ? 17.953 -8.500 15.199 1.00 67.31 158 SER A CA 1
ATOM 1254 C C . SER A 1 158 ? 17.871 -9.967 15.622 1.00 67.31 158 SER A C 1
ATOM 1256 O O . SER A 1 158 ? 16.808 -10.477 15.962 1.00 67.31 158 SER A O 1
ATOM 1258 N N . ASN A 1 159 ? 19.004 -10.671 15.579 1.00 57.94 159 ASN A N 1
ATOM 1259 C CA . ASN A 1 159 ? 19.132 -12.085 15.961 1.00 57.94 159 ASN A CA 1
ATOM 1260 C C . ASN A 1 159 ? 18.949 -12.334 17.478 1.00 57.94 159 ASN A C 1
ATOM 1262 O O . ASN A 1 159 ? 19.462 -13.317 18.005 1.00 57.94 159 ASN A O 1
ATOM 1266 N N . ASP A 1 160 ? 18.239 -11.459 18.189 1.00 57.38 160 ASP A N 1
ATOM 1267 C CA . ASP A 1 160 ? 17.996 -11.566 19.626 1.00 57.38 160 ASP A CA 1
ATOM 1268 C C . ASP A 1 160 ? 16.635 -12.227 19.904 1.00 57.38 160 ASP A C 1
ATOM 1270 O O . ASP A 1 160 ? 15.762 -11.622 20.527 1.00 57.38 160 ASP A O 1
ATOM 1274 N N . VAL A 1 161 ? 16.460 -13.474 19.437 1.00 46.94 161 VAL A N 1
ATOM 1275 C CA . VAL A 1 161 ? 15.517 -14.473 19.992 1.00 46.94 161 VAL A CA 1
ATOM 1276 C C . VAL A 1 161 ? 16.089 -15.879 19.835 1.00 46.94 161 VAL A C 1
ATOM 1278 O O . VAL A 1 161 ? 16.401 -16.265 18.687 1.00 46.94 161 VAL A O 1
#

InterPro domains:
  IPR055035 DNA transposase THAP9, C-terminal domain [PF22824] (80-156)